Protein AF-D7KFX1-F1 (afdb_monomer_lite)

InterPro domains:
  IPR027417 P-loop containing nucleoside triphosphate hydrolase [G3DSA:3.40.50.300] (3-152)
  IPR027417 P-loop containing nucleoside triphosphate hydrolase [SSF52540] (5-149)

Organism: Arabidopsis lyrata subsp. lyrata (NCBI:txid81972)

Structure (mmCIF, N/CA/C/O backbone):
data_AF-D7KFX1-F1
#
_entry.id   AF-D7KFX1-F1
#
loop_
_atom_site.group_PDB
_atom_site.id
_atom_site.type_symbol
_atom_site.label_atom_id
_atom_site.label_alt_id
_atom_site.label_comp_id
_atom_site.label_asym_id
_atom_site.label_entity_id
_atom_site.label_seq_id
_atom_site.pdbx_PDB_ins_code
_atom_site.Cartn_x
_atom_site.Cartn_y
_atom_site.Cartn_z
_atom_site.occupancy
_atom_site.B_iso_or_equiv
_atom_site.auth_seq_id
_atom_site.auth_comp_id
_atom_site.auth_asym_id
_atom_site.auth_atom_id
_atom_site.pdbx_PDB_model_num
ATOM 1 N N . ASP A 1 1 ? -18.841 -10.017 2.044 1.00 85.69 1 ASP A N 1
ATOM 2 C CA . ASP A 1 1 ? -18.290 -11.366 1.801 1.00 85.69 1 ASP A CA 1
ATOM 3 C C . ASP A 1 1 ? -17.448 -11.853 2.960 1.00 85.69 1 ASP A C 1
ATOM 5 O O . ASP A 1 1 ? -16.877 -11.036 3.676 1.00 85.69 1 ASP A O 1
ATOM 9 N N . ALA A 1 2 ? -17.394 -13.169 3.167 1.00 90.88 2 ALA A N 1
ATOM 10 C CA . ALA A 1 2 ? -16.570 -13.781 4.207 1.00 90.88 2 ALA A CA 1
ATOM 11 C C . ALA A 1 2 ? -15.076 -13.722 3.839 1.00 90.88 2 ALA A C 1
ATOM 13 O O . ALA A 1 2 ? -14.708 -13.872 2.675 1.00 90.88 2 ALA A O 1
ATOM 14 N N . PHE A 1 3 ? -14.209 -13.522 4.831 1.00 93.56 3 PHE A N 1
ATOM 15 C CA . PHE A 1 3 ? -12.756 -13.564 4.647 1.00 93.56 3 PHE A CA 1
ATOM 16 C C . PHE A 1 3 ? -12.255 -15.015 4.590 1.00 93.56 3 PHE A C 1
ATOM 18 O O . PHE A 1 3 ? -12.267 -15.703 5.611 1.00 93.56 3 PHE A O 1
ATOM 25 N N . LYS A 1 4 ? -11.786 -15.463 3.415 1.00 94.62 4 LYS A N 1
ATOM 26 C CA . LYS A 1 4 ? -11.229 -16.814 3.172 1.00 94.62 4 LYS A CA 1
ATOM 27 C C . LYS A 1 4 ? -12.116 -17.938 3.756 1.00 94.62 4 LYS A C 1
ATOM 29 O O . LYS A 1 4 ? -11.661 -18.683 4.636 1.00 94.62 4 LYS A O 1
ATOM 34 N N . PRO A 1 5 ? -13.392 -18.038 3.328 1.00 94.81 5 PRO A N 1
ATOM 35 C CA . PRO A 1 5 ? -14.360 -18.985 3.890 1.00 94.81 5 PRO A CA 1
ATOM 36 C C . PRO A 1 5 ? -13.909 -20.446 3.770 1.00 94.81 5 PRO A C 1
ATOM 38 O O . PRO A 1 5 ? -14.208 -21.252 4.641 1.00 94.81 5 PRO A O 1
ATOM 41 N N . GLU A 1 6 ? -13.126 -20.790 2.749 1.00 96.00 6 GLU A N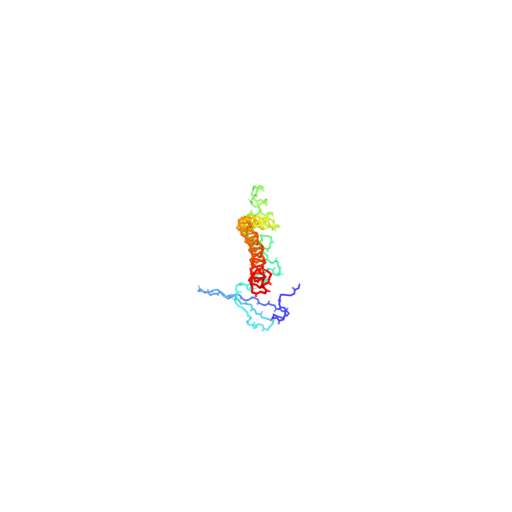 1
ATOM 42 C CA . GLU A 1 6 ? -12.537 -22.118 2.564 1.00 96.00 6 GLU A CA 1
ATOM 43 C C . GLU A 1 6 ? -11.510 -22.499 3.643 1.00 96.00 6 GLU A C 1
ATOM 45 O O . GLU A 1 6 ? -11.265 -23.683 3.870 1.00 96.00 6 GLU A O 1
ATOM 50 N N . ILE A 1 7 ? -10.917 -21.511 4.321 1.00 95.06 7 ILE A N 1
ATOM 51 C CA . ILE A 1 7 ? -9.917 -21.719 5.376 1.00 95.06 7 ILE A CA 1
ATOM 52 C C . ILE A 1 7 ? -10.556 -21.622 6.760 1.00 95.06 7 ILE A C 1
ATOM 54 O O . ILE A 1 7 ? -10.291 -22.451 7.630 1.00 95.06 7 ILE A O 1
ATOM 58 N N . TYR A 1 8 ? -11.365 -20.586 6.982 1.00 95.12 8 TYR A N 1
ATOM 59 C CA . TYR A 1 8 ? -11.898 -20.270 8.306 1.00 95.12 8 TYR A CA 1
ATOM 60 C C . TYR A 1 8 ? -13.301 -20.841 8.548 1.00 95.12 8 TYR A C 1
ATOM 62 O O . TYR A 1 8 ? -13.692 -21.010 9.703 1.00 95.12 8 TYR A O 1
ATOM 70 N N . GLY A 1 9 ? -14.031 -21.207 7.493 1.00 93.38 9 GLY A N 1
ATOM 71 C CA . GLY A 1 9 ? -15.423 -21.637 7.571 1.00 93.38 9 GLY A CA 1
ATOM 72 C C . GLY A 1 9 ? -16.362 -20.489 7.939 1.00 93.38 9 GLY A C 1
ATOM 73 O O . GLY A 1 9 ? -16.082 -19.319 7.675 1.00 93.38 9 GLY A O 1
ATOM 74 N N . ASP A 1 10 ? -17.467 -20.832 8.597 1.00 93.38 10 ASP A N 1
ATOM 75 C CA . ASP A 1 10 ? -18.539 -19.883 8.925 1.00 93.38 10 ASP A CA 1
ATOM 76 C C . ASP A 1 10 ? -18.195 -18.939 10.088 1.00 93.38 10 ASP A C 1
ATOM 78 O O . ASP A 1 10 ? -18.925 -17.991 10.374 1.00 93.38 10 ASP A O 1
ATOM 82 N N . THR A 1 11 ? -17.110 -19.195 10.821 1.00 93.50 11 THR A N 1
ATOM 83 C CA . THR A 1 11 ? -16.712 -18.391 11.982 1.00 93.50 11 THR A CA 1
ATOM 84 C C . THR A 1 11 ? -15.199 -18.302 12.076 1.00 93.50 11 THR A C 1
ATOM 86 O O . THR A 1 11 ? -14.510 -19.313 12.167 1.00 93.50 11 THR A O 1
ATOM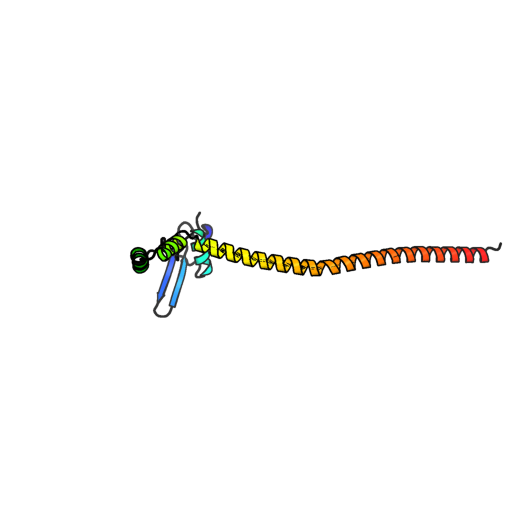 89 N N . LEU A 1 12 ? -14.681 -17.076 12.118 1.00 94.69 12 LEU A N 1
ATOM 90 C CA . LEU A 1 12 ? -13.269 -16.796 12.349 1.00 94.69 12 LEU A CA 1
ATOM 91 C C . LEU A 1 12 ? -13.072 -16.347 13.796 1.00 94.69 12 LEU A C 1
ATOM 93 O O . LEU A 1 12 ? -13.719 -15.407 14.256 1.00 94.69 12 LEU A O 1
ATOM 97 N N . ILE A 1 13 ? -12.149 -16.995 14.505 1.00 95.56 13 ILE A N 1
ATOM 98 C CA . ILE A 1 13 ? -11.867 -16.703 15.914 1.00 95.56 13 ILE A CA 1
ATOM 99 C C . ILE A 1 13 ? -10.492 -16.040 16.028 1.00 95.56 13 ILE A C 1
ATOM 101 O O . ILE A 1 13 ? -9.485 -16.591 15.583 1.00 95.56 13 ILE A O 1
ATOM 105 N N . ILE A 1 14 ? -10.435 -14.871 16.670 1.00 95.50 14 ILE A N 1
ATOM 106 C CA . ILE A 1 14 ? -9.186 -14.171 16.995 1.00 95.50 14 ILE A CA 1
ATOM 107 C C . ILE A 1 14 ? -8.921 -14.330 18.494 1.00 95.50 14 ILE A C 1
ATOM 109 O O . ILE A 1 14 ? -9.669 -13.815 19.320 1.00 95.50 14 ILE A O 1
ATOM 113 N N . GLU A 1 15 ? -7.843 -15.024 18.858 1.00 95.38 15 GLU A N 1
ATOM 114 C CA . GLU A 1 15 ? -7.394 -15.172 20.246 1.00 95.38 15 GLU A CA 1
ATOM 115 C C . GLU A 1 15 ? -6.131 -14.343 20.469 1.00 95.38 15 GLU A C 1
ATOM 117 O O . GLU A 1 15 ? -5.129 -14.529 19.776 1.00 95.38 15 GLU A O 1
ATOM 122 N N . ARG A 1 16 ? -6.145 -13.463 21.474 1.00 95.12 16 ARG A N 1
ATOM 123 C CA . ARG A 1 16 ? -4.939 -12.799 21.973 1.00 95.12 16 ARG A CA 1
ATOM 124 C C . ARG A 1 16 ? -4.627 -13.305 23.374 1.00 95.12 16 ARG A C 1
ATOM 126 O O . ARG A 1 16 ? -5.400 -13.082 24.299 1.00 95.12 16 ARG A O 1
ATOM 133 N N . ARG A 1 17 ? -3.480 -13.961 23.536 1.00 92.69 17 ARG A N 1
ATOM 134 C CA . ARG A 1 17 ? -2.966 -14.418 24.829 1.00 92.69 17 ARG A CA 1
ATOM 135 C C . ARG A 1 17 ? -1.893 -13.456 25.309 1.00 92.69 17 ARG A C 1
ATOM 137 O O . ARG A 1 17 ? -0.880 -13.284 24.635 1.00 92.69 17 ARG A O 1
ATOM 144 N N . ILE A 1 18 ? -2.127 -12.836 26.457 1.00 95.69 18 ILE A N 1
ATOM 145 C CA . ILE A 1 18 ? -1.199 -11.906 27.100 1.00 95.69 18 ILE A CA 1
ATOM 146 C C . ILE A 1 18 ? -0.655 -12.594 28.351 1.00 95.69 18 ILE A C 1
ATOM 148 O O . ILE A 1 18 ? -1.412 -13.177 29.122 1.00 95.69 18 ILE A O 1
ATOM 152 N N . SER A 1 19 ? 0.659 -12.561 28.508 1.00 94.06 19 SER A N 1
ATOM 153 C CA . SER A 1 19 ? 1.411 -13.053 29.662 1.00 94.06 19 SER A CA 1
ATOM 154 C C . SER A 1 19 ? 2.401 -11.979 30.102 1.00 94.06 19 SER A C 1
ATOM 156 O O . SER A 1 19 ? 2.634 -11.028 29.354 1.00 94.06 19 SER A O 1
ATOM 158 N N . ASP A 1 20 ? 3.024 -12.161 31.265 1.00 93.19 20 ASP A N 1
ATOM 159 C CA . ASP A 1 20 ? 3.940 -11.175 31.854 1.00 93.19 20 ASP A CA 1
ATOM 160 C C . ASP A 1 20 ? 5.096 -10.772 30.925 1.00 93.19 20 ASP A C 1
ATOM 162 O O . ASP A 1 20 ? 5.554 -9.634 30.965 1.00 93.19 20 ASP A O 1
ATOM 166 N N . SER A 1 21 ? 5.557 -11.682 30.060 1.00 93.31 21 SER A N 1
ATOM 167 C CA . SER A 1 21 ? 6.685 -11.443 29.149 1.00 93.31 21 SER A CA 1
ATOM 168 C C . SER A 1 21 ? 6.322 -11.452 27.664 1.00 93.31 21 SER A C 1
ATOM 170 O O . SER A 1 21 ? 7.123 -11.010 26.841 1.00 93.31 21 SER A O 1
ATOM 172 N N . THR A 1 22 ? 5.142 -11.957 27.279 1.00 92.50 22 THR A N 1
ATOM 173 C CA . THR A 1 22 ? 4.783 -12.129 25.861 1.00 92.50 22 THR A CA 1
ATOM 174 C C . THR A 1 22 ? 3.306 -11.876 25.569 1.00 92.50 22 THR A C 1
ATOM 176 O O . THR A 1 22 ? 2.429 -12.149 26.386 1.00 92.50 22 THR A O 1
ATOM 179 N N . SER A 1 23 ? 3.020 -11.402 24.354 1.00 92.44 23 SER A N 1
ATOM 180 C CA . SER A 1 23 ? 1.668 -11.276 23.802 1.00 92.44 23 SER A CA 1
ATOM 181 C C . SER A 1 23 ? 1.615 -11.995 22.455 1.00 92.44 23 SER A C 1
ATOM 183 O O . SER A 1 23 ? 2.343 -11.625 21.535 1.00 92.44 23 SER A O 1
ATOM 185 N N . LEU A 1 24 ? 0.729 -12.980 22.311 1.00 92.88 24 LEU A N 1
ATOM 186 C CA . LEU A 1 24 ? 0.548 -13.758 21.085 1.00 92.88 24 LEU A CA 1
ATOM 187 C C . LEU A 1 24 ? -0.870 -13.584 20.545 1.00 92.88 24 LEU A C 1
ATOM 189 O O . LEU A 1 24 ? -1.833 -13.785 21.279 1.00 92.88 24 LEU A O 1
ATOM 193 N N . THR A 1 25 ? -0.993 -13.284 19.253 1.00 95.88 25 THR A N 1
ATOM 194 C CA . THR A 1 25 ? -2.281 -13.261 18.547 1.00 95.88 25 THR A CA 1
ATOM 195 C C . THR A 1 25 ? -2.364 -14.437 17.578 1.00 95.88 25 THR A C 1
ATOM 197 O O . THR A 1 25 ? -1.435 -14.678 16.805 1.00 95.88 25 THR A O 1
ATOM 200 N N . VAL A 1 26 ? -3.470 -15.176 17.626 1.00 96.69 26 VAL A N 1
ATOM 201 C CA . VAL A 1 26 ? -3.723 -16.381 16.835 1.00 96.69 26 VAL A CA 1
ATOM 202 C C . VAL A 1 26 ? -5.087 -16.272 16.160 1.00 96.69 26 VAL A C 1
ATOM 204 O O . VAL A 1 26 ? -6.074 -15.949 16.813 1.00 96.69 26 VAL A O 1
ATOM 207 N N . LEU A 1 27 ? -5.135 -16.574 14.866 1.00 96.88 27 LEU A N 1
ATOM 208 C CA . LEU A 1 27 ? -6.360 -16.734 14.096 1.00 96.88 27 LEU A CA 1
ATOM 209 C C . LEU A 1 27 ? -6.694 -18.225 14.015 1.00 96.88 27 LEU A C 1
ATOM 211 O O . LEU A 1 27 ? -5.825 -19.051 13.704 1.00 96.88 27 LEU A O 1
ATOM 215 N N . LYS A 1 28 ? -7.945 -18.561 14.311 1.00 96.88 28 LYS A N 1
ATOM 216 C CA . LYS A 1 28 ? -8.472 -19.922 14.349 1.00 96.88 28 LYS A CA 1
ATOM 217 C C . LYS A 1 28 ? -9.702 -20.047 13.453 1.00 96.88 28 LYS A C 1
ATOM 219 O O . LYS A 1 28 ? -10.419 -19.067 13.250 1.00 96.88 28 LYS A O 1
ATOM 224 N N . ASP A 1 29 ? -9.919 -21.247 12.930 1.00 95.88 29 ASP A N 1
ATOM 225 C CA . ASP A 1 29 ? -11.115 -21.585 12.156 1.00 95.88 29 ASP A CA 1
ATOM 226 C C . ASP A 1 29 ? -12.347 -21.808 13.048 1.00 95.88 29 ASP A C 1
ATOM 228 O O . ASP A 1 29 ? -12.272 -21.735 14.280 1.00 95.88 29 ASP A O 1
ATOM 232 N N . HIS A 1 30 ? -13.472 -22.136 12.414 1.00 94.56 30 HIS A N 1
ATOM 233 C CA . HIS A 1 30 ? -14.745 -22.409 13.077 1.00 94.56 30 HIS A CA 1
ATOM 234 C C . HIS A 1 30 ? -14.701 -23.575 14.087 1.00 94.56 30 HIS A C 1
ATOM 236 O O . HIS A 1 30 ? -15.578 -23.677 14.941 1.00 94.56 30 HIS A O 1
ATOM 242 N N . GLN A 1 31 ? -13.685 -24.446 14.024 1.00 95.00 31 GLN A N 1
ATOM 243 C CA . GLN A 1 31 ? -13.471 -25.556 14.963 1.00 95.00 31 GLN A CA 1
ATOM 244 C C . GLN A 1 31 ? -12.473 -25.195 16.076 1.00 95.00 31 GLN A C 1
ATOM 246 O O . GLN A 1 31 ? -12.132 -26.035 16.908 1.00 95.00 31 GLN A O 1
ATOM 251 N N . GLY A 1 32 ? -11.965 -23.959 16.097 1.00 93.94 32 GLY A N 1
ATOM 252 C CA . GLY A 1 32 ? -10.951 -23.507 17.046 1.00 93.94 32 GLY A CA 1
ATOM 253 C C . GLY A 1 32 ? -9.529 -23.975 16.717 1.00 93.94 32 GLY A C 1
ATOM 254 O O . GLY A 1 32 ? -8.620 -23.777 17.534 1.00 93.94 32 GLY A O 1
ATOM 255 N N . ARG A 1 33 ? -9.294 -24.566 15.537 1.00 95.38 33 ARG A N 1
ATOM 256 C CA . ARG A 1 33 ? -7.959 -24.991 15.097 1.00 95.38 33 ARG A CA 1
ATOM 257 C C . ARG A 1 33 ? -7.156 -23.769 14.677 1.00 95.38 33 ARG A C 1
ATOM 259 O O . ARG A 1 33 ? -7.647 -22.900 13.965 1.00 95.38 33 ARG A O 1
ATOM 266 N N . LYS A 1 34 ? -5.899 -23.692 15.120 1.00 95.81 34 LYS A N 1
ATOM 267 C CA . LYS A 1 34 ? -4.990 -22.596 14.761 1.00 95.81 34 LYS A CA 1
ATOM 268 C C . LYS A 1 34 ? -4.675 -22.642 13.265 1.00 95.81 34 LYS A C 1
ATOM 270 O O . LYS A 1 34 ? -4.054 -23.593 12.806 1.00 95.81 34 LYS A O 1
ATOM 275 N N . ILE A 1 35 ? -5.013 -21.566 12.562 1.00 96.25 35 ILE A N 1
ATOM 276 C CA . ILE A 1 35 ? -4.688 -21.363 11.147 1.00 96.25 35 ILE A CA 1
ATOM 277 C C . ILE A 1 35 ? -3.435 -20.502 11.007 1.00 96.25 35 ILE A C 1
ATOM 279 O O . ILE A 1 35 ? -2.515 -20.839 10.266 1.00 96.25 35 ILE A O 1
ATOM 283 N N . SER A 1 36 ? -3.360 -19.397 11.754 1.00 95.25 36 SER A N 1
ATOM 284 C CA . SER A 1 36 ? -2.270 -18.434 11.607 1.00 95.25 36 SER A CA 1
ATOM 285 C C . SER A 1 36 ? -1.940 -17.726 12.911 1.00 95.25 36 SER A C 1
ATOM 287 O O . SER A 1 36 ? -2.757 -17.611 13.817 1.00 95.25 36 SER A O 1
ATOM 289 N N . SER A 1 37 ? -0.714 -17.231 13.013 1.00 94.88 37 SER A N 1
ATOM 290 C CA . SER A 1 37 ? -0.300 -16.257 14.032 1.00 94.88 37 SER A CA 1
ATOM 291 C C . SER A 1 37 ? 0.493 -15.108 13.410 1.00 94.88 37 SER A C 1
ATOM 293 O O . SER A 1 37 ? 1.281 -14.444 14.080 1.00 94.88 37 SER A O 1
ATOM 295 N N . ARG A 1 38 ? 0.341 -14.903 12.094 1.00 94.31 38 ARG A N 1
ATOM 296 C CA . ARG A 1 38 ? 1.050 -13.859 11.354 1.00 94.31 38 ARG A CA 1
ATOM 297 C C . ARG A 1 38 ? 0.287 -12.547 11.462 1.00 94.31 38 ARG A C 1
ATOM 299 O O . ARG A 1 38 ? -0.898 -12.481 11.152 1.00 94.31 38 ARG A O 1
ATOM 306 N N . ARG A 1 39 ? 1.003 -11.479 11.816 1.00 91.31 39 ARG A N 1
ATOM 307 C CA . ARG A 1 39 ? 0.439 -10.122 11.886 1.00 91.31 39 ARG A CA 1
ATOM 308 C C . ARG A 1 39 ? -0.090 -9.627 10.536 1.00 91.31 39 ARG A C 1
ATOM 310 O O . ARG A 1 39 ? -1.067 -8.893 10.504 1.00 91.31 39 ARG A O 1
ATOM 317 N N . GLU A 1 40 ? 0.529 -10.068 9.444 1.00 94.31 40 GLU A N 1
ATOM 318 C CA . GLU A 1 40 ? 0.097 -9.793 8.068 1.00 94.31 40 GLU A CA 1
ATOM 319 C C . GLU A 1 40 ? -1.335 -10.267 7.797 1.00 94.31 40 GLU A C 1
ATOM 321 O O . GLU A 1 40 ? -2.142 -9.546 7.226 1.00 94.31 40 GLU A O 1
ATOM 326 N N . GLU A 1 41 ? -1.668 -11.468 8.264 1.00 93.94 41 GLU A N 1
ATOM 327 C CA . GLU A 1 41 ? -2.964 -12.089 8.004 1.00 93.94 41 GLU A CA 1
ATOM 328 C C . GLU A 1 41 ? -4.082 -11.424 8.806 1.00 93.94 41 GLU A C 1
ATOM 330 O O . GLU A 1 41 ? -5.172 -11.210 8.284 1.00 93.94 41 GLU A O 1
ATOM 335 N N . LEU A 1 42 ? -3.774 -10.999 10.036 1.00 93.38 42 LEU A N 1
ATOM 336 C CA . LEU A 1 42 ? -4.656 -10.132 10.814 1.00 93.38 42 LEU A CA 1
ATOM 337 C C . LEU A 1 42 ? -4.890 -8.789 10.110 1.00 93.38 42 LEU A C 1
ATOM 339 O O . LEU A 1 42 ? -6.005 -8.284 10.135 1.00 93.38 42 LEU A O 1
ATOM 343 N N . ARG A 1 43 ? -3.866 -8.209 9.471 1.00 91.62 43 ARG A N 1
ATOM 344 C CA . ARG A 1 43 ? -4.026 -6.941 8.747 1.00 91.62 43 ARG A CA 1
ATOM 345 C C . ARG A 1 43 ? -4.940 -7.096 7.531 1.00 91.62 43 ARG A C 1
ATOM 347 O O . ARG A 1 43 ? -5.846 -6.293 7.376 1.00 91.62 43 ARG A O 1
ATOM 354 N N . GLN A 1 44 ? -4.748 -8.151 6.737 1.00 93.50 44 GLN A N 1
ATOM 355 C CA . GLN A 1 44 ? -5.621 -8.466 5.597 1.00 93.50 44 GLN A CA 1
ATOM 356 C C . GLN A 1 44 ? -7.078 -8.666 6.031 1.00 93.50 44 GLN A C 1
ATOM 358 O O . GLN A 1 44 ? -7.991 -8.214 5.352 1.00 93.50 44 GLN A O 1
ATOM 363 N N . LEU A 1 45 ? -7.296 -9.324 7.173 1.00 93.62 45 LEU A N 1
ATOM 364 C CA . LEU A 1 45 ? -8.625 -9.511 7.753 1.00 93.62 45 LEU A CA 1
ATOM 365 C C . LEU A 1 45 ? -9.286 -8.173 8.120 1.00 93.62 45 LEU A C 1
ATOM 367 O O . LEU A 1 45 ? -10.448 -7.944 7.799 1.00 93.62 45 LEU A O 1
ATOM 371 N N . VAL A 1 46 ? -8.547 -7.307 8.813 1.00 91.25 46 VAL A N 1
ATOM 372 C CA . VAL A 1 46 ? -9.006 -5.976 9.237 1.00 91.25 46 VAL A CA 1
ATOM 373 C C . VAL A 1 46 ? -9.341 -5.104 8.022 1.00 91.25 46 VAL A C 1
ATOM 375 O O . VAL A 1 46 ? -10.382 -4.450 8.011 1.00 91.25 46 VAL A O 1
ATOM 378 N N . GLU A 1 47 ? -8.504 -5.154 6.985 1.00 89.56 47 GLU A N 1
ATOM 379 C CA . GLU A 1 47 ? -8.711 -4.454 5.714 1.00 89.56 47 GLU A CA 1
ATOM 380 C C . GLU A 1 47 ? -9.946 -4.972 4.964 1.00 89.56 47 GLU A C 1
ATOM 382 O O . GLU A 1 47 ? -10.771 -4.172 4.532 1.00 89.56 47 GLU A O 1
ATOM 387 N N . HIS A 1 48 ? -10.133 -6.296 4.893 1.00 92.56 48 HIS A N 1
ATOM 388 C CA . HIS A 1 48 ? -11.290 -6.932 4.245 1.00 92.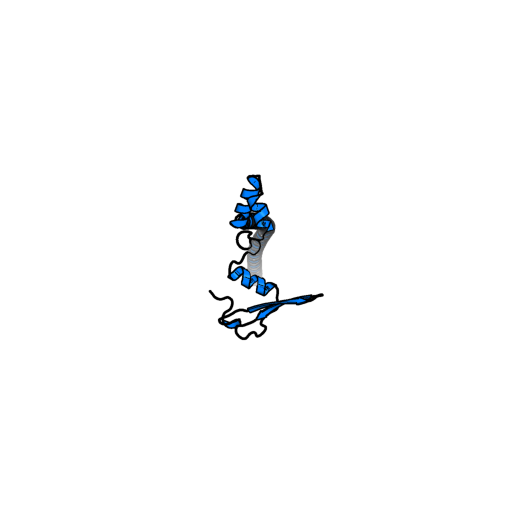56 48 HIS A CA 1
ATOM 389 C C . HIS A 1 48 ? -12.633 -6.503 4.846 1.00 92.56 48 HIS A C 1
ATOM 391 O O . HIS A 1 48 ? -13.621 -6.384 4.128 1.00 92.56 48 HIS A O 1
ATOM 397 N N . TYR A 1 49 ? -12.680 -6.277 6.161 1.00 90.12 49 TYR A N 1
ATOM 398 C CA . TYR A 1 49 ? -13.886 -5.819 6.857 1.00 90.12 49 TYR A CA 1
ATOM 399 C C . TYR A 1 49 ? -13.939 -4.301 7.068 1.00 90.12 49 TYR A C 1
ATOM 401 O O . TYR A 1 49 ? -14.831 -3.827 7.771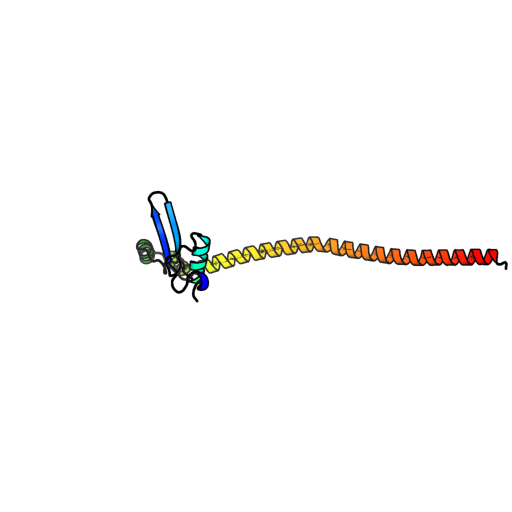 1.00 90.12 49 TYR A O 1
ATOM 409 N N . ASN A 1 50 ? -13.005 -3.540 6.487 1.00 85.38 50 ASN A N 1
ATOM 410 C CA . ASN A 1 50 ? -12.917 -2.085 6.637 1.00 85.38 50 ASN A CA 1
ATOM 411 C C . ASN A 1 50 ? -12.920 -1.626 8.109 1.00 85.38 50 ASN A C 1
ATOM 413 O O . ASN A 1 50 ? -13.510 -0.601 8.456 1.00 85.38 50 ASN A O 1
ATOM 417 N N . ILE A 1 51 ? -12.268 -2.387 8.992 1.00 86.69 51 ILE A N 1
ATOM 418 C CA . ILE A 1 51 ? -12.170 -2.037 10.409 1.00 86.69 51 ILE A CA 1
ATOM 419 C C . ILE A 1 51 ? -10.998 -1.073 10.583 1.00 86.69 51 ILE A C 1
ATOM 421 O O . ILE A 1 51 ? -9.840 -1.467 10.503 1.00 86.69 51 ILE A O 1
ATOM 425 N N . ASP A 1 52 ? -11.287 0.190 10.876 1.00 80.88 52 ASP A N 1
ATOM 426 C CA . ASP A 1 52 ? -10.257 1.162 11.233 1.00 80.88 52 ASP A CA 1
ATOM 427 C C . ASP A 1 52 ? -10.253 1.412 12.744 1.00 80.88 52 ASP A C 1
ATOM 429 O O . ASP A 1 52 ? -11.109 2.111 13.284 1.00 80.88 52 ASP A O 1
ATOM 433 N N . VAL A 1 53 ? -9.270 0.834 13.435 1.00 77.75 53 VAL A N 1
ATOM 434 C CA . VAL A 1 53 ? -9.097 0.994 14.888 1.00 77.75 53 VAL A CA 1
ATOM 435 C C . VAL A 1 53 ? -8.576 2.378 15.285 1.00 77.75 53 VAL A C 1
ATOM 437 O O . VAL A 1 53 ? -8.731 2.781 16.440 1.00 77.75 53 VAL A O 1
ATOM 440 N N . GLU A 1 54 ? -7.976 3.118 14.349 1.00 75.94 54 GLU A N 1
ATOM 441 C CA . GLU A 1 54 ? -7.475 4.472 14.588 1.00 75.94 54 GLU A CA 1
ATOM 442 C C . GLU A 1 54 ? -8.597 5.510 14.491 1.00 75.94 54 GLU A C 1
ATOM 444 O O . GLU A 1 54 ? -8.522 6.569 15.133 1.00 75.94 54 GLU A O 1
ATOM 449 N N . ASN A 1 55 ? -9.675 5.190 13.765 1.00 80.75 55 ASN A N 1
ATOM 450 C CA . ASN A 1 55 ? -10.842 6.048 13.644 1.00 80.75 55 ASN A CA 1
ATOM 451 C C . ASN A 1 55 ? -11.501 6.261 15.026 1.00 80.75 55 ASN A C 1
ATOM 453 O O . ASN A 1 55 ? -12.036 5.322 15.626 1.00 80.75 55 ASN A O 1
ATOM 457 N N . PRO A 1 56 ? -11.506 7.501 15.554 1.00 73.75 56 PRO A N 1
ATOM 458 C CA . PRO A 1 56 ? -12.048 7.789 16.878 1.00 73.75 56 PRO A CA 1
ATOM 459 C C . PRO A 1 56 ? -13.571 7.597 16.976 1.00 73.75 56 PRO A C 1
ATOM 461 O O . PRO A 1 56 ? -14.086 7.493 18.086 1.00 73.75 56 PRO A O 1
ATOM 464 N N . CYS A 1 57 ? -14.286 7.523 15.848 1.00 75.94 57 CYS A N 1
ATOM 465 C CA . CYS A 1 57 ? -15.705 7.167 15.812 1.00 75.94 57 CYS A CA 1
ATOM 466 C C . CYS A 1 57 ? -15.949 5.652 15.844 1.00 75.94 57 CYS A C 1
ATOM 468 O O . CYS A 1 57 ? -17.033 5.235 16.240 1.00 75.94 57 CYS A O 1
ATOM 470 N N . VAL A 1 58 ? -14.962 4.834 15.461 1.00 79.44 58 VAL A N 1
ATOM 471 C CA . VAL A 1 58 ? -15.029 3.366 15.576 1.00 79.44 58 VAL A CA 1
ATOM 472 C C . VAL A 1 58 ? -14.639 2.936 16.990 1.00 79.44 58 VAL A C 1
ATOM 474 O O . VAL A 1 58 ? -15.335 2.130 17.603 1.00 79.44 58 VAL A O 1
ATOM 477 N N . ILE A 1 59 ? -13.563 3.513 17.540 1.00 80.25 59 ILE A N 1
ATOM 478 C CA . ILE A 1 59 ? -13.114 3.277 18.918 1.00 80.25 59 ILE A CA 1
ATOM 479 C C . ILE A 1 59 ? -13.131 4.592 19.705 1.00 80.25 59 ILE A C 1
ATOM 481 O O . ILE A 1 59 ? -12.198 5.400 19.636 1.00 80.25 59 ILE A O 1
ATOM 485 N N . MET A 1 60 ? -14.185 4.768 20.504 1.00 81.12 60 MET A N 1
ATOM 486 C CA . MET A 1 60 ? -14.393 5.941 21.351 1.00 81.12 60 MET A CA 1
ATOM 487 C C . MET A 1 60 ? -13.986 5.640 22.803 1.00 81.12 60 MET A C 1
ATOM 489 O O . MET A 1 60 ? -14.765 5.101 23.589 1.00 81.12 60 MET A O 1
ATOM 493 N N . SER A 1 61 ? -12.740 5.966 23.157 1.00 83.62 61 SER A N 1
ATOM 494 C CA . SER A 1 61 ? -12.255 5.872 24.541 1.00 83.62 61 SER A CA 1
ATOM 495 C C . SER A 1 61 ? -12.741 7.052 25.385 1.00 83.62 61 SER A C 1
ATOM 497 O O . SER A 1 61 ? -13.061 8.113 24.854 1.00 83.62 61 SER A O 1
ATOM 499 N N . GLN A 1 62 ? -12.740 6.898 26.714 1.00 83.56 62 GLN A N 1
ATOM 500 C CA . GLN A 1 62 ? -13.113 7.975 27.638 1.00 83.56 62 GLN A CA 1
ATOM 501 C C . GLN A 1 62 ? -12.300 9.258 27.396 1.00 83.56 62 GLN A C 1
ATOM 503 O O . GLN A 1 62 ? -12.868 10.350 27.382 1.00 83.56 62 GLN A O 1
ATOM 508 N N . ASP A 1 63 ? -10.992 9.123 27.165 1.00 82.81 63 ASP A N 1
ATOM 509 C CA . ASP A 1 63 ? -10.109 10.258 26.893 1.00 82.81 63 ASP A CA 1
ATOM 510 C C . ASP A 1 63 ? -10.408 10.907 25.540 1.00 82.81 63 ASP A C 1
ATOM 512 O O . ASP A 1 63 ? -10.505 12.129 25.483 1.00 82.81 63 ASP A O 1
ATOM 516 N N . LYS A 1 64 ? -10.651 10.120 24.478 1.00 79.12 64 LYS A N 1
ATOM 517 C CA . LYS A 1 64 ? -11.048 10.652 23.161 1.00 79.12 64 LYS A CA 1
ATOM 518 C C . LYS A 1 64 ? -12.389 11.389 23.233 1.00 79.12 64 LYS A C 1
ATOM 520 O O . LYS A 1 64 ? -12.532 12.449 22.632 1.00 79.12 64 LYS A O 1
ATOM 525 N N . SER A 1 65 ? -13.355 10.874 23.998 1.00 80.62 65 SER A N 1
ATOM 526 C CA . SER A 1 65 ? -14.636 11.554 24.237 1.00 80.62 65 SER A CA 1
ATOM 527 C C . SER A 1 65 ? -14.451 12.864 24.996 1.00 80.62 65 SER A C 1
ATOM 529 O O . SER A 1 65 ? -15.074 13.867 24.657 1.00 80.62 65 SER A O 1
ATOM 531 N N . ARG A 1 66 ? -13.586 12.872 26.019 1.00 83.25 66 ARG A N 1
ATOM 532 C CA . ARG A 1 66 ? -13.256 14.080 26.783 1.00 83.25 66 ARG A CA 1
ATOM 533 C C . ARG A 1 66 ? -12.554 15.105 25.892 1.00 83.25 66 ARG A C 1
ATOM 535 O O . ARG A 1 66 ? -12.940 16.266 25.904 1.00 83.25 66 ARG A O 1
ATOM 542 N N . GLU A 1 67 ? -11.573 14.681 25.104 1.00 79.81 67 GLU A N 1
ATOM 543 C CA . GLU A 1 67 ? -10.870 15.526 24.139 1.00 79.81 67 GLU A CA 1
ATOM 544 C C . GLU A 1 67 ? -11.847 16.118 23.118 1.00 79.81 67 GLU A C 1
ATOM 546 O O . GLU A 1 67 ? -11.820 17.319 22.903 1.00 79.81 67 GLU A O 1
ATOM 551 N N . PHE A 1 68 ? -12.780 15.330 22.574 1.00 75.00 68 PHE A N 1
ATOM 552 C CA . PHE A 1 68 ? -13.795 15.824 21.639 1.00 75.00 68 PHE A CA 1
ATOM 553 C C . PHE A 1 68 ? -14.753 16.852 22.267 1.00 75.00 68 PHE A C 1
ATOM 555 O O . PHE A 1 68 ? -15.031 17.893 21.674 1.00 75.00 68 PHE A O 1
ATOM 562 N N . LEU A 1 69 ? -15.259 16.582 23.475 1.00 79.44 69 LEU A N 1
ATOM 563 C CA . LEU A 1 69 ? -16.207 17.470 24.160 1.00 79.44 69 LEU A CA 1
ATOM 564 C C . LEU A 1 69 ? -15.544 18.744 24.701 1.00 79.44 69 LEU A C 1
ATOM 566 O O . LEU A 1 69 ? -16.200 19.781 24.798 1.00 79.44 69 LEU A O 1
ATOM 570 N N . HIS A 1 70 ? -14.259 18.672 25.053 1.00 77.94 70 HIS A N 1
ATOM 571 C CA . HIS A 1 70 ? -13.508 19.777 25.649 1.00 77.94 70 HIS A CA 1
ATOM 572 C C . HIS A 1 70 ? -12.462 20.401 24.716 1.00 77.94 70 HIS A C 1
ATOM 574 O O . HIS A 1 70 ? -11.777 21.334 25.142 1.00 77.94 70 HIS A O 1
ATOM 580 N N . SER A 1 71 ? -12.345 19.968 23.453 1.00 64.81 71 SER A N 1
ATOM 581 C CA . SER A 1 71 ? -11.554 20.671 22.439 1.00 64.81 71 SER A CA 1
ATOM 582 C C . SER A 1 71 ? -12.242 22.004 22.144 1.00 64.81 71 SER A C 1
ATOM 584 O O . SER A 1 71 ? -13.142 22.109 21.308 1.00 64.81 71 SER A O 1
ATOM 586 N N . GLY A 1 72 ? -11.879 23.025 22.916 1.00 67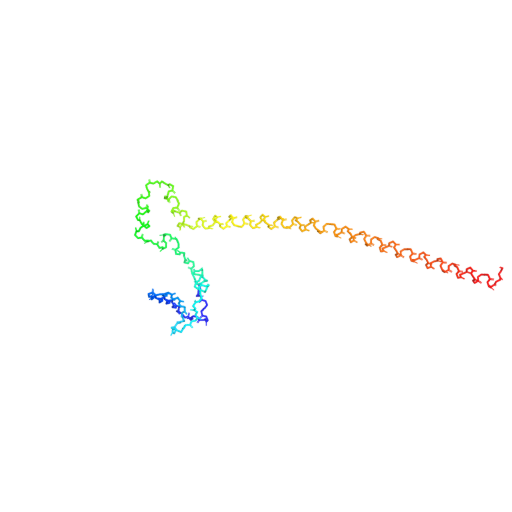.94 72 GLY A N 1
ATOM 587 C CA . GLY A 1 72 ? -12.529 24.331 22.896 1.00 67.94 72 GLY A CA 1
ATOM 588 C C . GLY A 1 72 ? -12.279 25.140 21.622 1.00 67.94 72 GLY A C 1
ATOM 589 O O . GLY A 1 72 ? -12.959 26.140 21.426 1.00 67.94 72 GLY A O 1
ATOM 590 N N . ASN A 1 73 ? -11.344 24.730 20.752 1.00 81.00 73 ASN A N 1
ATOM 591 C CA . ASN A 1 73 ? -11.064 25.425 19.494 1.00 81.00 73 ASN A CA 1
ATOM 592 C C . ASN A 1 73 ? -11.638 24.669 18.278 1.00 81.00 73 ASN A C 1
ATOM 594 O O . ASN A 1 73 ? -11.677 23.438 18.237 1.00 81.00 73 ASN A O 1
ATOM 598 N N . ASP A 1 74 ? -12.054 25.420 17.258 1.00 87.94 74 ASP A N 1
ATOM 599 C CA . ASP A 1 74 ? -12.704 24.867 16.064 1.00 87.94 74 ASP A CA 1
ATOM 600 C C . ASP A 1 74 ? -11.757 24.070 15.150 1.00 87.94 74 ASP A C 1
ATOM 602 O O . ASP A 1 74 ? -12.196 23.179 14.420 1.00 87.94 74 ASP A O 1
ATOM 606 N N . LYS A 1 75 ? -10.446 24.328 15.219 1.00 87.38 75 LYS A N 1
ATOM 607 C CA . LYS A 1 75 ? -9.419 23.603 14.457 1.00 87.38 75 LYS A CA 1
ATOM 608 C C . LYS A 1 75 ? -9.298 22.148 14.913 1.00 87.38 75 LYS A C 1
ATOM 610 O O . LYS A 1 75 ? -9.148 21.261 14.075 1.00 87.38 75 LYS A O 1
ATOM 615 N N . ASP A 1 76 ? -9.395 21.889 16.212 1.00 83.44 76 ASP A N 1
ATOM 616 C CA . ASP A 1 76 ? -9.314 20.536 16.767 1.00 83.44 76 ASP A CA 1
ATOM 617 C C . ASP A 1 76 ? -10.586 19.735 16.473 1.00 83.44 76 ASP A C 1
ATOM 619 O O . ASP A 1 76 ? -10.496 18.570 16.082 1.00 83.44 76 ASP A O 1
ATOM 623 N N . LYS A 1 77 ? -11.761 20.380 16.518 1.00 84.69 77 LYS A N 1
ATOM 624 C CA . LYS A 1 77 ? -13.022 19.778 16.050 1.00 84.69 77 LYS A CA 1
ATOM 625 C C . LYS A 1 77 ? -12.949 19.402 14.572 1.00 84.69 77 LYS A C 1
ATOM 627 O O . LYS A 1 77 ? -13.333 18.293 14.201 1.00 84.69 77 LYS A O 1
ATOM 632 N N . PHE A 1 78 ? -12.413 20.291 13.732 1.00 88.06 78 PHE A N 1
ATOM 633 C CA . PHE A 1 78 ? -12.191 19.993 12.319 1.00 88.06 78 PHE A CA 1
ATOM 634 C C . PHE A 1 78 ? -11.218 18.825 12.140 1.00 88.06 78 PHE A C 1
ATOM 636 O O . PHE A 1 78 ? -11.508 17.903 11.387 1.00 88.06 78 PHE A O 1
ATOM 643 N N . LYS A 1 79 ? -10.093 18.812 12.863 1.00 86.06 79 LYS A N 1
ATOM 644 C CA . LYS A 1 79 ? -9.116 17.715 12.809 1.00 86.06 79 LYS A CA 1
ATOM 645 C C . LYS A 1 79 ? -9.735 16.379 13.224 1.00 86.06 79 LYS A C 1
ATOM 647 O O . LYS A 1 79 ? -9.446 15.359 12.601 1.00 86.06 79 LYS A O 1
ATOM 652 N N . PHE A 1 80 ? -10.589 16.379 14.246 1.00 82.69 80 PHE A N 1
ATOM 653 C CA . PHE A 1 80 ? -11.335 15.196 14.659 1.00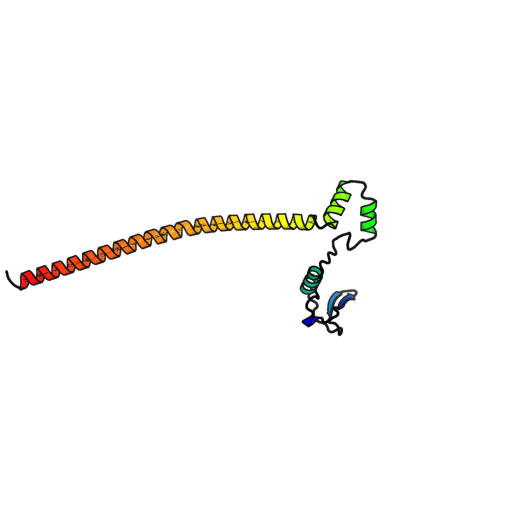 82.69 80 PHE A CA 1
ATOM 654 C C . PHE A 1 80 ? -12.266 14.717 13.546 1.00 82.69 80 PHE A C 1
ATOM 656 O O . PHE A 1 80 ? -12.185 13.559 13.150 1.00 82.69 80 PHE A O 1
ATOM 663 N N . PHE A 1 81 ? -13.094 15.609 12.994 1.00 85.19 81 PHE A N 1
ATOM 664 C CA . PHE A 1 81 ? -13.983 15.297 11.874 1.00 85.19 81 PHE A CA 1
ATOM 665 C C . PHE A 1 81 ? -13.210 14.749 10.668 1.00 85.19 81 PHE A C 1
ATOM 667 O O . PHE A 1 81 ? -13.578 13.722 10.103 1.00 85.19 81 PHE A O 1
ATOM 674 N N . TYR A 1 82 ? -12.103 15.393 10.310 1.00 88.25 82 TYR A N 1
ATOM 675 C CA . TYR A 1 82 ? -11.244 15.031 9.187 1.00 88.25 82 TYR A CA 1
ATOM 676 C C . TYR A 1 82 ? -10.625 13.632 9.340 1.00 88.25 82 TYR A C 1
ATOM 678 O O . TYR A 1 82 ? -10.530 12.878 8.372 1.00 88.25 82 TYR A O 1
ATOM 686 N N . LYS A 1 83 ? -10.266 13.243 10.570 1.00 84.50 83 LYS A N 1
ATOM 687 C CA . LYS A 1 83 ? -9.832 11.876 10.894 1.00 84.50 83 LYS A CA 1
ATOM 688 C C . LYS A 1 83 ? -10.989 10.880 10.907 1.00 84.50 83 LYS A C 1
ATOM 690 O O . LYS A 1 83 ? -10.877 9.809 10.324 1.00 84.50 83 LYS A O 1
ATOM 695 N N . ALA A 1 84 ? -12.093 11.234 11.559 1.00 83.38 84 ALA A N 1
ATOM 696 C CA . ALA A 1 84 ? -13.268 10.381 11.720 1.00 83.38 84 ALA A CA 1
ATOM 697 C C . ALA A 1 84 ? -13.929 10.006 10.387 1.00 83.38 84 ALA A C 1
ATOM 699 O O . ALA A 1 84 ? -14.447 8.904 10.227 1.00 83.38 84 ALA A O 1
ATOM 700 N N . THR A 1 85 ? -13.890 10.920 9.420 1.00 86.75 85 THR A N 1
ATOM 701 C CA . THR A 1 85 ? -14.419 10.724 8.063 1.00 86.75 85 THR A CA 1
ATOM 702 C C . THR A 1 85 ? -13.405 10.110 7.100 1.00 86.75 85 THR A C 1
ATOM 704 O O . THR A 1 85 ? -13.677 10.033 5.906 1.00 86.75 85 THR A O 1
ATOM 707 N N . LEU A 1 86 ? -12.240 9.674 7.598 1.00 85.00 86 LEU A N 1
ATOM 708 C CA . LEU A 1 86 ? -11.147 9.081 6.817 1.00 85.00 86 LEU A CA 1
ATOM 709 C C . LEU A 1 86 ? -10.544 10.012 5.747 1.00 85.00 86 LEU A C 1
ATOM 711 O O . LEU A 1 86 ? -9.691 9.589 4.969 1.00 85.00 86 LEU A O 1
ATOM 715 N N . LEU A 1 87 ? -10.914 11.296 5.729 1.00 89.81 87 LEU A N 1
ATOM 716 C CA . LEU A 1 87 ? -10.411 12.271 4.759 1.00 89.81 87 LEU A CA 1
ATOM 717 C C . LEU A 1 87 ? -8.901 12.487 4.886 1.00 89.81 87 LEU A C 1
ATOM 719 O O . LEU A 1 87 ? -8.232 12.674 3.873 1.00 89.81 87 LEU A O 1
ATOM 723 N N . GLN A 1 88 ? -8.355 12.397 6.103 1.00 89.44 88 GLN A N 1
ATOM 724 C CA . GLN A 1 88 ? -6.906 12.444 6.302 1.00 89.44 88 GLN A CA 1
ATOM 725 C C . GLN A 1 88 ? -6.184 11.312 5.559 1.00 89.44 88 GLN A C 1
ATOM 727 O O . GLN A 1 88 ? -5.174 11.555 4.911 1.00 89.44 88 GLN A O 1
ATOM 732 N N . GLN A 1 89 ? -6.714 10.088 5.613 1.00 86.44 89 GLN A N 1
ATOM 733 C CA . GLN A 1 89 ? -6.087 8.940 4.950 1.00 86.44 89 GLN A CA 1
ATOM 734 C C . GLN A 1 89 ? -6.124 9.087 3.429 1.00 86.44 89 GLN A C 1
ATOM 736 O O . GLN A 1 89 ? -5.165 8.729 2.749 1.00 86.44 89 GLN A O 1
ATOM 741 N N . VAL A 1 90 ? -7.217 9.640 2.897 1.00 90.88 90 VAL A N 1
ATOM 742 C CA . VAL A 1 90 ? -7.338 9.944 1.467 1.00 90.88 90 VAL A CA 1
ATOM 743 C C . VAL A 1 90 ? -6.314 10.996 1.047 1.00 90.88 90 VAL A C 1
ATOM 745 O O . VAL A 1 90 ? -5.657 10.817 0.025 1.00 90.88 90 VAL A O 1
ATOM 748 N N . ASP A 1 91 ? -6.140 12.064 1.826 1.00 94.62 91 ASP A N 1
ATOM 749 C CA . ASP A 1 91 ? -5.148 13.101 1.526 1.00 94.62 91 ASP A CA 1
ATOM 750 C C . ASP A 1 91 ? -3.715 12.559 1.575 1.00 94.62 91 ASP A C 1
ATOM 752 O O . ASP A 1 91 ? -2.964 12.724 0.613 1.00 94.62 91 ASP A O 1
ATOM 756 N N . ASP A 1 92 ? -3.365 11.811 2.625 1.00 93.00 92 ASP A N 1
ATOM 757 C CA . ASP A 1 92 ? -2.057 11.160 2.755 1.00 93.00 92 ASP A CA 1
ATOM 758 C C . ASP A 1 92 ? -1.787 10.208 1.566 1.00 93.00 92 ASP A C 1
ATOM 760 O O . ASP A 1 92 ? -0.683 10.170 1.006 1.00 93.00 92 ASP A O 1
ATOM 764 N N . LEU A 1 93 ? -2.812 9.467 1.119 1.00 92.88 93 LEU A N 1
ATOM 765 C CA . LEU A 1 93 ? -2.729 8.591 -0.050 1.00 92.88 93 LEU A CA 1
ATOM 766 C C . LEU A 1 93 ? -2.519 9.384 -1.347 1.00 92.88 93 LEU A C 1
ATOM 768 O O . LEU A 1 93 ? -1.652 9.022 -2.146 1.00 92.88 93 LEU A O 1
ATOM 772 N N . LEU A 1 94 ? -3.271 10.466 -1.559 1.00 96.75 94 LEU A N 1
ATOM 773 C CA . LEU A 1 94 ? -3.129 11.331 -2.733 1.00 96.75 94 LEU A CA 1
ATOM 774 C C . LEU A 1 94 ? -1.738 11.967 -2.794 1.00 96.75 94 LEU A C 1
ATOM 776 O O . LEU A 1 94 ? -1.113 11.969 -3.857 1.00 96.75 94 LEU A O 1
ATOM 780 N N . GLN A 1 95 ? -1.211 12.438 -1.661 1.00 97.12 95 GLN A N 1
ATOM 781 C CA . GLN A 1 95 ? 0.153 12.957 -1.574 1.00 97.12 95 GLN A CA 1
ATOM 782 C C . GLN A 1 95 ? 1.185 11.879 -1.935 1.00 97.12 95 GLN A C 1
ATOM 784 O O . GLN A 1 95 ? 2.082 12.125 -2.746 1.00 97.12 95 GLN A O 1
ATOM 789 N N . SER A 1 96 ? 1.032 10.662 -1.399 1.00 96.69 96 SER A N 1
ATOM 790 C CA . SER A 1 96 ? 1.907 9.527 -1.717 1.00 96.69 96 SER A CA 1
ATOM 791 C C . SER A 1 96 ? 1.884 9.175 -3.208 1.00 96.69 96 SER A C 1
ATOM 793 O O . SER A 1 96 ? 2.937 8.989 -3.822 1.00 96.69 96 SER A O 1
ATOM 795 N N . ILE A 1 97 ? 0.695 9.123 -3.815 1.00 96.75 97 ILE A N 1
ATOM 796 C CA . ILE A 1 97 ? 0.526 8.875 -5.253 1.00 96.75 97 ILE A CA 1
ATOM 797 C C . ILE A 1 97 ? 1.187 9.990 -6.067 1.00 96.75 97 ILE A C 1
ATOM 799 O O . ILE A 1 97 ? 1.908 9.702 -7.021 1.00 96.75 97 ILE A O 1
ATOM 803 N N . GLY A 1 98 ? 1.007 11.250 -5.668 1.00 97.88 98 GLY A N 1
ATOM 804 C CA . GLY A 1 98 ? 1.641 12.392 -6.320 1.00 97.88 98 GLY A CA 1
ATOM 805 C C . GLY A 1 98 ? 3.170 12.305 -6.315 1.00 97.88 98 GLY A C 1
ATOM 806 O O . GLY A 1 98 ? 3.805 12.577 -7.334 1.00 97.88 98 GLY A O 1
ATOM 807 N N . ILE A 1 99 ? 3.772 11.876 -5.202 1.00 97.38 99 ILE A N 1
ATOM 808 C CA . ILE A 1 99 ? 5.223 11.643 -5.112 1.00 97.38 99 ILE A CA 1
ATOM 809 C C . ILE A 1 99 ? 5.643 10.507 -6.052 1.00 97.38 99 ILE A C 1
ATOM 811 O O . ILE A 1 99 ? 6.573 10.683 -6.837 1.00 97.38 99 ILE A O 1
ATOM 815 N N . LYS A 1 100 ? 4.931 9.373 -6.030 1.00 96.88 100 LYS A N 1
ATOM 816 C CA . LYS A 1 100 ? 5.225 8.222 -6.902 1.00 96.88 100 LYS A CA 1
ATOM 817 C C . LYS A 1 100 ? 5.145 8.584 -8.385 1.00 96.88 100 LYS A C 1
ATOM 819 O O . LYS A 1 100 ? 6.030 8.197 -9.142 1.00 96.88 100 LYS A O 1
ATOM 824 N N . LEU A 1 101 ? 4.136 9.355 -8.793 1.00 97.81 101 LEU A N 1
ATOM 825 C CA . LEU A 1 101 ? 3.991 9.837 -10.170 1.00 97.81 101 LEU A CA 1
ATOM 826 C C . LEU A 1 101 ? 5.153 10.738 -10.586 1.00 97.81 101 LEU A C 1
ATOM 828 O O . LEU A 1 101 ? 5.703 10.563 -11.670 1.00 97.81 101 LEU A O 1
ATOM 832 N N . LYS A 1 102 ? 5.568 11.670 -9.720 1.00 97.56 102 LYS A N 1
ATOM 833 C CA . LYS A 1 102 ? 6.733 12.525 -9.991 1.00 97.56 102 LYS A CA 1
ATOM 834 C C . LYS A 1 102 ? 8.003 11.698 -10.188 1.00 97.56 102 LYS A C 1
ATOM 836 O O . LYS A 1 102 ? 8.738 11.944 -11.138 1.00 97.56 102 LYS A O 1
ATOM 841 N N . SER A 1 103 ? 8.241 10.709 -9.327 1.00 97.25 103 SER A N 1
ATOM 842 C CA . SER A 1 103 ? 9.391 9.809 -9.454 1.00 97.25 103 SER A CA 1
ATOM 843 C C . SER A 1 103 ? 9.336 8.961 -10.726 1.00 97.25 103 SER A C 1
ATOM 845 O O . SER A 1 103 ? 10.353 8.816 -11.396 1.00 97.25 103 SER A O 1
ATOM 847 N N . ALA A 1 104 ? 8.162 8.435 -11.085 1.00 96.94 104 ALA A N 1
ATOM 848 C CA . ALA A 1 104 ? 7.983 7.645 -12.301 1.00 96.94 104 ALA A CA 1
ATOM 849 C C . ALA A 1 104 ? 8.232 8.475 -13.570 1.00 96.94 104 ALA A C 1
ATOM 851 O O . ALA A 1 104 ? 8.940 8.018 -14.461 1.00 96.94 104 ALA A O 1
ATOM 852 N N . ASN A 1 105 ? 7.720 9.708 -13.625 1.00 97.50 105 ASN A N 1
ATOM 853 C CA . ASN A 1 105 ? 7.964 10.609 -14.752 1.00 97.50 105 ASN A CA 1
ATOM 854 C C . ASN A 1 105 ? 9.451 10.958 -14.886 1.00 97.50 105 ASN A C 1
ATOM 856 O O . ASN A 1 105 ? 9.991 10.892 -15.983 1.00 97.50 105 ASN A O 1
ATOM 860 N N . ALA A 1 106 ? 10.132 11.254 -13.774 1.00 97.12 106 ALA A N 1
ATOM 861 C CA . ALA A 1 106 ? 11.567 11.534 -13.798 1.00 97.12 106 ALA A CA 1
ATOM 862 C C . ALA A 1 106 ? 12.385 10.340 -14.324 1.00 97.12 106 ALA A C 1
ATOM 864 O O . ALA A 1 106 ? 13.308 10.527 -15.115 1.00 97.12 106 ALA A O 1
ATOM 865 N N . LEU A 1 107 ? 12.020 9.117 -13.924 1.00 97.00 107 LEU A N 1
ATOM 866 C CA . LEU A 1 107 ? 12.639 7.895 -14.438 1.00 97.00 107 LEU A CA 1
ATOM 867 C C . LEU A 1 107 ? 12.371 7.715 -15.939 1.00 97.00 107 LEU A C 1
ATOM 869 O O . LEU A 1 107 ? 13.270 7.333 -16.684 1.00 97.00 107 LEU A O 1
ATOM 873 N N . MET A 1 108 ? 11.149 8.001 -16.391 1.00 96.62 108 MET A N 1
ATOM 874 C CA . MET A 1 108 ? 10.776 7.899 -17.801 1.00 96.62 108 MET A CA 1
ATOM 875 C C . MET A 1 108 ? 11.579 8.881 -18.665 1.00 96.62 108 MET A C 1
ATOM 877 O O . MET A 1 108 ? 12.113 8.480 -19.698 1.00 96.62 108 MET A O 1
ATOM 881 N N . ASP A 1 109 ? 11.758 10.120 -18.200 1.00 96.75 109 ASP A N 1
ATOM 882 C CA . ASP A 1 109 ? 12.587 11.128 -18.872 1.00 96.75 109 ASP A CA 1
ATOM 883 C C . ASP A 1 109 ? 14.063 10.696 -18.966 1.00 96.75 109 ASP A C 1
ATOM 885 O O . ASP A 1 109 ? 14.739 10.953 -19.966 1.00 96.75 109 ASP A O 1
ATOM 889 N N . GLU A 1 110 ? 14.598 10.055 -17.923 1.00 96.31 110 GLU A N 1
ATOM 890 C CA . GLU A 1 110 ? 15.968 9.527 -17.912 1.00 96.31 110 GLU A CA 1
ATOM 891 C C . GLU A 1 110 ? 16.132 8.352 -18.888 1.00 96.31 110 GLU A C 1
ATOM 893 O O . GLU A 1 110 ? 17.096 8.302 -19.662 1.00 96.31 110 GLU A O 1
ATOM 898 N N . MET A 1 111 ? 15.155 7.442 -18.918 1.00 94.75 111 MET A N 1
ATOM 899 C CA . MET A 1 111 ? 15.125 6.339 -19.877 1.00 94.75 111 MET A CA 1
ATOM 900 C C . MET A 1 111 ? 15.041 6.848 -21.316 1.00 94.75 111 MET A C 1
ATOM 902 O O . MET A 1 111 ? 15.801 6.391 -22.168 1.00 94.75 111 MET A O 1
ATOM 906 N N . GLU A 1 112 ? 14.194 7.841 -21.590 1.00 95.69 112 GLU A N 1
ATOM 907 C CA . GLU A 1 112 ? 14.063 8.432 -22.923 1.00 95.69 112 GLU A CA 1
ATOM 908 C C . GLU A 1 112 ? 15.381 9.073 -23.390 1.00 95.69 112 GLU A C 1
ATOM 910 O O . GLU A 1 112 ? 15.807 8.878 -24.532 1.00 95.69 112 GLU A O 1
ATOM 915 N N . LYS A 1 113 ? 16.084 9.785 -22.498 1.00 95.12 113 LYS A N 1
ATOM 916 C CA . LYS A 1 113 ? 17.423 10.333 -22.785 1.00 95.12 113 LYS A CA 1
ATOM 917 C C . LYS A 1 113 ? 18.453 9.252 -23.096 1.00 95.12 113 LYS A C 1
ATOM 919 O O . LYS A 1 113 ? 19.368 9.513 -23.872 1.00 95.12 113 LYS A O 1
ATOM 924 N N . THR A 1 114 ? 18.310 8.069 -22.507 1.00 94.56 114 THR A N 1
ATOM 925 C CA . THR A 1 114 ? 19.213 6.933 -22.732 1.00 94.56 114 THR A CA 1
ATOM 926 C C . THR A 1 114 ? 18.902 6.202 -24.039 1.00 94.56 114 THR A C 1
ATOM 928 O O . THR A 1 114 ? 19.819 5.783 -24.738 1.00 94.56 114 THR A O 1
ATOM 931 N N . ILE A 1 115 ? 17.625 6.080 -24.408 1.00 94.50 115 ILE A N 1
ATOM 932 C CA . ILE A 1 115 ? 17.189 5.372 -25.621 1.00 94.50 115 ILE A CA 1
ATOM 933 C C . ILE A 1 115 ? 17.516 6.169 -26.890 1.00 94.50 115 ILE A C 1
ATOM 935 O O . ILE A 1 115 ? 18.041 5.601 -27.845 1.00 94.50 115 ILE A O 1
ATOM 939 N N . LYS A 1 116 ? 17.295 7.490 -26.889 1.00 95.19 116 LYS A N 1
ATOM 940 C CA . LYS A 1 116 ? 17.548 8.368 -28.050 1.00 95.19 116 LYS A CA 1
ATOM 941 C C . LYS A 1 116 ? 18.923 8.192 -28.725 1.00 95.19 116 LYS A C 1
ATOM 943 O O . LYS A 1 116 ? 18.963 8.083 -29.951 1.00 95.19 116 LYS A O 1
ATOM 948 N N . PRO A 1 117 ? 20.064 8.188 -28.006 1.00 94.81 117 PRO A N 1
ATOM 949 C CA . PRO A 1 117 ? 21.366 7.982 -28.638 1.00 94.81 117 PRO A CA 1
ATOM 950 C C . PRO A 1 117 ? 21.536 6.564 -29.194 1.00 94.81 117 PRO A C 1
ATOM 952 O O . PRO A 1 117 ? 22.149 6.418 -30.246 1.00 94.81 117 PRO A O 1
ATOM 955 N N . ILE A 1 118 ? 20.962 5.545 -28.544 1.00 94.50 118 ILE A N 1
ATOM 956 C CA . ILE A 1 118 ? 21.012 4.152 -29.018 1.00 94.50 118 ILE A CA 1
ATOM 957 C C . ILE A 1 118 ? 20.234 4.013 -30.332 1.00 94.50 118 ILE A C 1
ATOM 959 O O . ILE A 1 118 ? 20.732 3.419 -31.284 1.00 94.50 118 ILE A O 1
ATOM 963 N N . GLU A 1 119 ? 19.040 4.605 -30.427 1.00 94.56 119 GLU A N 1
ATOM 964 C CA . GLU A 1 119 ? 18.261 4.627 -31.674 1.00 94.56 119 GLU A CA 1
ATOM 965 C C . GLU A 1 119 ? 19.025 5.318 -32.808 1.00 94.56 119 GLU A C 1
ATOM 967 O O . GLU A 1 119 ? 19.036 4.837 -33.945 1.00 94.56 119 GLU A O 1
ATOM 972 N N . LYS A 1 120 ? 19.716 6.421 -32.494 1.00 95.38 120 LYS A N 1
ATOM 973 C CA . LYS A 1 120 ? 20.569 7.119 -33.457 1.00 95.38 120 LYS A CA 1
ATOM 974 C C . LYS A 1 120 ? 21.732 6.239 -33.924 1.00 95.38 120 LYS A C 1
ATOM 976 O O . LYS A 1 120 ? 21.974 6.152 -35.124 1.00 95.38 120 LYS A O 1
ATOM 981 N N . GLU A 1 121 ? 22.418 5.565 -33.003 1.00 95.50 121 GLU A N 1
ATOM 982 C CA . GLU A 1 121 ? 23.527 4.662 -33.325 1.00 95.50 121 GLU A CA 1
ATOM 983 C C . GLU A 1 121 ? 23.066 3.493 -34.207 1.00 95.50 121 GLU A C 1
ATOM 985 O O . GLU A 1 121 ? 23.713 3.182 -35.207 1.00 95.50 121 GLU A O 1
ATOM 990 N N . ILE A 1 122 ? 21.905 2.901 -33.908 1.00 94.50 122 ILE A N 1
ATOM 991 C CA . ILE A 1 122 ? 21.293 1.862 -34.748 1.00 94.50 122 ILE A CA 1
ATOM 992 C C . ILE A 1 122 ? 21.034 2.395 -36.161 1.00 94.50 122 ILE A C 1
ATOM 994 O O . ILE A 1 122 ? 21.381 1.728 -37.136 1.00 94.50 122 ILE A O 1
ATOM 998 N N . SER A 1 123 ? 20.467 3.598 -36.292 1.00 95.56 123 SER A N 1
ATOM 999 C CA . SER A 1 123 ? 20.218 4.213 -37.601 1.00 95.56 123 SER A CA 1
ATOM 1000 C C . SER A 1 123 ? 21.511 4.419 -38.399 1.00 95.56 123 SER A C 1
ATOM 1002 O O . SER A 1 123 ? 21.552 4.113 -39.590 1.00 95.56 123 SER A O 1
ATOM 1004 N N . GLU A 1 124 ? 22.575 4.906 -37.756 1.00 96.00 124 GLU A N 1
ATOM 1005 C CA . GLU A 1 124 ? 23.882 5.115 -38.396 1.00 96.00 124 GLU A CA 1
ATOM 1006 C C . GLU A 1 124 ? 24.538 3.788 -38.817 1.00 96.00 124 GLU A C 1
ATOM 1008 O O . GLU A 1 124 ? 25.156 3.698 -39.881 1.00 96.00 124 GLU A O 1
ATOM 1013 N N . LEU A 1 125 ? 24.410 2.738 -38.000 1.00 94.31 125 LEU A N 1
ATOM 1014 C CA . LEU A 1 125 ? 24.917 1.403 -38.327 1.00 94.31 125 LEU A CA 1
ATOM 1015 C C . LEU A 1 125 ? 24.155 0.775 -39.499 1.00 94.31 125 LEU A C 1
ATOM 1017 O O . LEU A 1 125 ? 24.786 0.203 -40.387 1.00 94.31 125 LEU A O 1
ATOM 1021 N N . LEU A 1 126 ? 22.829 0.923 -39.547 1.00 93.88 126 LEU A N 1
ATOM 1022 C CA . LEU A 1 126 ? 22.012 0.450 -40.669 1.00 93.88 126 LEU A CA 1
ATOM 1023 C C . LEU A 1 126 ? 22.387 1.146 -41.984 1.00 93.88 126 LEU A C 1
ATOM 1025 O O . LEU A 1 126 ? 22.483 0.491 -43.022 1.00 93.88 126 LEU A O 1
ATOM 1029 N N . GLU A 1 127 ? 22.660 2.452 -41.949 1.00 94.75 127 GLU A N 1
ATOM 1030 C CA . GLU A 1 127 ? 23.132 3.187 -43.127 1.00 94.75 127 GLU A CA 1
ATOM 1031 C C . GLU A 1 127 ? 24.510 2.689 -43.594 1.00 94.75 127 GLU A C 1
ATOM 1033 O O . GLU A 1 127 ? 24.725 2.470 -44.789 1.00 94.75 127 GLU A O 1
ATOM 1038 N N . LYS A 1 128 ? 25.435 2.433 -42.659 1.00 93.75 128 LYS A N 1
ATOM 1039 C CA . LYS A 1 128 ? 26.751 1.854 -42.975 1.00 93.75 128 LYS A CA 1
ATOM 1040 C C . LYS A 1 128 ? 26.640 0.470 -43.610 1.00 93.75 128 LYS A C 1
ATOM 1042 O O . LYS A 1 128 ? 27.349 0.219 -44.581 1.00 93.75 128 LYS A O 1
ATOM 1047 N N . ILE A 1 129 ? 25.759 -0.395 -43.103 1.00 92.25 129 ILE A N 1
ATOM 1048 C CA . ILE A 1 129 ? 25.517 -1.730 -43.674 1.00 92.25 129 ILE A CA 1
ATOM 1049 C C . ILE A 1 129 ? 25.042 -1.600 -45.123 1.00 92.25 129 ILE A C 1
ATOM 1051 O O . ILE A 1 129 ? 25.655 -2.179 -46.016 1.00 92.25 129 ILE A O 1
ATOM 1055 N N . LYS A 1 130 ? 24.035 -0.759 -45.378 1.00 94.44 130 LYS A N 1
ATOM 1056 C CA . LYS A 1 130 ? 23.516 -0.522 -46.733 1.00 94.44 130 LYS A CA 1
ATOM 1057 C C . LYS A 1 130 ? 24.596 -0.011 -47.693 1.00 94.44 130 LYS A C 1
ATOM 1059 O O . LYS A 1 130 ? 24.663 -0.421 -48.850 1.00 94.44 130 LYS A O 1
ATOM 1064 N N . ASN A 1 131 ? 25.461 0.884 -47.219 1.00 91.94 131 ASN A N 1
ATOM 1065 C CA . ASN A 1 131 ? 26.573 1.387 -48.021 1.00 91.94 131 ASN A CA 1
ATOM 1066 C C . ASN A 1 131 ? 27.608 0.288 -48.320 1.00 91.94 131 ASN A C 1
ATOM 1068 O O . ASN A 1 131 ? 28.135 0.241 -49.430 1.00 91.94 131 ASN A O 1
ATOM 1072 N N . MET A 1 132 ? 27.890 -0.607 -47.365 1.00 89.94 132 MET A N 1
ATOM 1073 C CA . MET A 1 132 ? 28.788 -1.749 -47.576 1.00 89.94 132 MET A CA 1
ATOM 1074 C C . MET A 1 132 ? 28.228 -2.750 -48.591 1.00 89.94 132 MET A C 1
ATOM 1076 O O . MET A 1 132 ? 28.978 -3.184 -49.463 1.00 89.94 132 MET A O 1
ATOM 1080 N N . GLU A 1 133 ? 26.928 -3.052 -48.537 1.00 92.62 133 GLU A N 1
ATOM 1081 C CA . GLU A 1 133 ? 26.257 -3.909 -49.527 1.00 92.62 133 GLU A CA 1
ATOM 1082 C C . GLU A 1 133 ? 26.442 -3.359 -50.951 1.00 92.62 133 GLU A C 1
ATOM 1084 O O . GLU A 1 133 ? 26.817 -4.090 -51.867 1.00 92.62 133 GLU A O 1
ATOM 1089 N N . HIS A 1 134 ? 26.292 -2.043 -51.134 1.00 89.31 134 HIS A N 1
ATOM 1090 C CA . HIS A 1 134 ? 26.509 -1.411 -52.436 1.00 89.31 134 HIS A CA 1
ATOM 1091 C C . HIS A 1 134 ? 27.972 -1.489 -52.915 1.00 89.31 134 HIS A C 1
ATOM 1093 O O . HIS A 1 134 ? 28.245 -1.693 -54.100 1.00 89.31 134 HIS A O 1
ATOM 1099 N N . VAL A 1 135 ? 28.940 -1.352 -52.003 1.00 88.69 135 VAL A N 1
ATOM 1100 C CA . VAL A 1 135 ? 30.368 -1.515 -52.332 1.00 88.69 135 VAL A CA 1
ATOM 1101 C C . VAL A 1 135 ? 30.674 -2.953 -52.758 1.00 88.69 135 VAL A C 1
ATOM 1103 O O . VAL A 1 135 ? 31.465 -3.171 -53.684 1.00 88.69 135 VAL A O 1
ATOM 1106 N N . GLU A 1 136 ? 30.048 -3.939 -52.119 1.00 91.75 136 GLU A N 1
ATOM 1107 C CA . GLU A 1 136 ? 30.204 -5.347 -52.475 1.00 91.75 136 GLU A CA 1
ATOM 1108 C C . GLU A 1 136 ? 29.661 -5.638 -53.884 1.00 91.75 136 GLU A C 1
ATOM 1110 O O . GLU A 1 136 ? 30.361 -6.260 -54.689 1.00 91.75 136 GLU A O 1
ATOM 1115 N N . GLU A 1 137 ? 28.496 -5.088 -54.245 1.00 91.50 137 GLU A N 1
ATOM 1116 C CA . GLU A 1 137 ? 27.947 -5.172 -55.607 1.00 91.50 137 GLU A CA 1
ATOM 1117 C C . GLU A 1 137 ? 28.914 -4.612 -56.661 1.00 91.50 137 GLU A C 1
ATOM 1119 O O . GLU A 1 137 ? 29.198 -5.268 -57.669 1.00 91.50 137 GLU A O 1
ATOM 1124 N N . ILE A 1 138 ? 29.467 -3.415 -56.429 1.00 87.88 138 ILE A N 1
ATOM 1125 C CA . ILE A 1 138 ? 30.448 -2.797 -57.337 1.00 87.88 138 ILE A CA 1
ATOM 1126 C C . ILE A 1 138 ? 31.691 -3.685 -57.458 1.00 87.88 138 ILE A C 1
ATOM 1128 O O . ILE A 1 138 ? 32.213 -3.889 -58.556 1.00 87.88 138 ILE A O 1
ATOM 1132 N N . THR A 1 139 ? 32.158 -4.253 -56.346 1.00 89.19 139 THR A N 1
ATOM 1133 C CA . THR A 1 139 ? 33.334 -5.133 -56.329 1.00 89.19 139 THR A CA 1
ATOM 1134 C C . THR A 1 139 ? 33.102 -6.386 -57.173 1.00 89.19 139 THR A C 1
ATOM 1136 O O . THR A 1 139 ? 33.974 -6.770 -57.962 1.00 89.19 139 THR A O 1
ATOM 1139 N N . GLN A 1 140 ? 31.911 -6.986 -57.088 1.00 92.31 140 GLN A N 1
ATOM 1140 C CA . GLN A 1 140 ? 31.532 -8.111 -57.944 1.00 92.31 140 GLN A CA 1
ATOM 1141 C C . GLN A 1 140 ? 31.469 -7.716 -59.425 1.00 92.31 140 GLN A C 1
ATOM 1143 O O . GLN A 1 140 ? 31.971 -8.453 -60.278 1.00 92.31 140 GLN A O 1
ATOM 1148 N N . GLN A 1 141 ? 30.927 -6.538 -59.750 1.00 90.38 141 GLN A N 1
ATOM 1149 C CA . GLN A 1 141 ? 30.911 -6.032 -61.127 1.00 90.38 141 GLN A CA 1
ATOM 1150 C C . GLN A 1 141 ? 32.327 -5.814 -61.676 1.00 90.38 141 GLN A C 1
ATOM 1152 O O . GLN A 1 141 ? 32.616 -6.202 -62.810 1.00 90.38 141 GLN A O 1
ATOM 1157 N N . VAL A 1 142 ? 33.236 -5.255 -60.872 1.00 88.75 142 VAL A N 1
ATOM 1158 C CA . VAL A 1 142 ? 34.648 -5.081 -61.244 1.00 88.75 142 VAL A CA 1
ATOM 1159 C C . VAL A 1 142 ? 35.311 -6.431 -61.505 1.00 88.75 142 VAL A C 1
ATOM 1161 O O . VAL A 1 142 ? 36.023 -6.577 -62.501 1.00 88.75 142 VAL A O 1
ATOM 1164 N N . LEU A 1 143 ? 35.075 -7.432 -60.652 1.00 91.56 143 LEU A N 1
ATOM 1165 C CA . LEU A 1 143 ? 35.617 -8.777 -60.848 1.00 91.56 143 LEU A CA 1
ATOM 1166 C C . LEU A 1 143 ? 35.086 -9.415 -62.139 1.00 91.56 143 LEU A C 1
ATOM 1168 O O . LEU A 1 143 ? 35.858 -9.978 -62.915 1.00 91.56 143 LEU A O 1
ATOM 1172 N N . HIS A 1 144 ? 33.789 -9.269 -62.413 1.00 91.62 144 HIS A N 1
ATOM 1173 C CA . HIS A 1 144 ? 33.173 -9.746 -63.651 1.00 91.62 144 HIS A CA 1
ATOM 1174 C C . HIS A 1 144 ? 33.780 -9.091 -64.894 1.00 91.62 144 HIS A C 1
ATOM 1176 O O . HIS A 1 144 ? 34.113 -9.776 -65.863 1.00 91.62 144 HIS A O 1
ATOM 1182 N N . LEU A 1 145 ? 33.978 -7.771 -64.865 1.00 87.12 145 LEU A N 1
ATOM 1183 C CA . LEU A 1 145 ? 34.619 -7.033 -65.956 1.00 87.12 145 LEU A CA 1
ATOM 1184 C C . LEU A 1 145 ? 36.082 -7.450 -66.148 1.00 87.12 145 LEU A C 1
ATOM 1186 O O . LEU A 1 145 ? 36.509 -7.631 -67.287 1.00 87.12 145 LEU A O 1
ATOM 1190 N N . LYS A 1 146 ? 36.834 -7.674 -65.063 1.00 88.06 146 LYS A N 1
ATOM 1191 C CA . LYS A 1 146 ? 38.205 -8.208 -65.128 1.00 88.06 146 LYS A CA 1
ATOM 1192 C C . LYS A 1 146 ? 38.246 -9.594 -65.762 1.00 88.06 146 LYS A C 1
ATOM 1194 O O . LYS A 1 146 ? 39.086 -9.835 -66.624 1.00 88.06 146 LYS A O 1
ATOM 1199 N N . ASN A 1 147 ? 37.323 -10.478 -65.388 1.00 86.94 147 ASN A N 1
ATOM 1200 C CA . ASN A 1 147 ? 37.218 -11.802 -65.994 1.00 86.94 147 ASN A CA 1
ATOM 1201 C C . ASN A 1 147 ? 36.909 -11.691 -67.491 1.00 86.94 147 ASN A C 1
ATOM 1203 O O . ASN A 1 147 ? 37.604 -12.302 -68.296 1.00 86.94 147 ASN A O 1
ATOM 1207 N N . LYS A 1 148 ? 35.930 -10.866 -67.890 1.00 85.75 148 LYS A N 1
ATOM 1208 C CA . LYS A 1 148 ? 35.632 -10.606 -69.310 1.00 85.75 148 LYS A CA 1
ATOM 1209 C C . LYS A 1 148 ? 36.843 -10.070 -70.077 1.00 85.75 148 LYS A C 1
ATOM 1211 O O . LYS A 1 148 ? 37.086 -10.513 -71.195 1.00 85.75 148 LYS A O 1
ATOM 1216 N N . LEU A 1 149 ? 37.607 -9.154 -69.479 1.00 84.62 149 LEU A N 1
ATOM 1217 C CA . LEU A 1 149 ? 38.831 -8.621 -70.075 1.00 84.62 149 LEU A CA 1
ATOM 1218 C C . LEU A 1 149 ? 39.885 -9.720 -70.269 1.00 84.62 149 LEU A C 1
ATOM 1220 O O . LEU A 1 149 ? 40.433 -9.845 -71.360 1.00 84.62 149 LEU A O 1
ATOM 1224 N N . ALA A 1 150 ? 40.129 -10.544 -69.247 1.00 85.38 150 ALA A N 1
ATOM 1225 C CA . ALA A 1 150 ? 41.070 -11.660 -69.327 1.00 85.38 150 ALA A CA 1
ATOM 1226 C C . ALA A 1 150 ? 40.660 -12.684 -70.401 1.00 85.38 150 ALA A C 1
ATOM 1228 O O . ALA A 1 150 ? 41.500 -13.134 -71.177 1.00 85.38 150 ALA A O 1
ATOM 1229 N N . TRP A 1 151 ? 39.364 -12.996 -70.502 1.00 82.88 151 TRP A N 1
ATOM 1230 C CA . TRP A 1 151 ? 38.827 -13.853 -71.562 1.00 82.88 151 TRP A CA 1
ATOM 1231 C C . TRP A 1 151 ? 38.991 -13.240 -72.955 1.00 82.88 151 TRP A C 1
ATOM 1233 O O . TRP A 1 151 ? 39.361 -13.953 -73.882 1.00 82.88 151 TRP A O 1
ATOM 1243 N N . SER A 1 152 ? 38.775 -11.930 -73.108 1.00 81.31 152 SER A N 1
ATOM 1244 C CA . SER A 1 152 ? 39.004 -11.227 -74.378 1.00 81.31 152 SER A CA 1
ATOM 1245 C C . SER A 1 152 ? 40.466 -11.300 -74.821 1.00 81.31 152 SER A C 1
ATOM 1247 O O . SER A 1 152 ? 40.729 -11.472 -76.004 1.00 81.31 152 SER A O 1
ATOM 1249 N N . TRP A 1 153 ? 41.409 -11.200 -73.882 1.00 76.81 153 TRP A N 1
ATOM 1250 C CA . TRP A 1 153 ? 42.842 -11.326 -74.164 1.00 76.81 153 TRP A CA 1
ATOM 1251 C C . TRP A 1 153 ? 43.248 -12.754 -74.553 1.00 76.81 153 TRP A C 1
ATOM 1253 O O . TRP A 1 153 ? 44.110 -12.934 -75.407 1.00 76.81 153 TRP A O 1
ATOM 1263 N N . LEU A 1 154 ? 42.628 -13.772 -73.950 1.00 75.62 154 LEU A N 1
ATOM 1264 C CA . LEU A 1 154 ? 42.877 -15.186 -74.262 1.00 75.62 154 LEU A CA 1
ATOM 1265 C C . LEU A 1 154 ? 42.258 -15.634 -75.595 1.00 75.62 154 LEU A C 1
ATOM 1267 O O . LEU A 1 154 ? 42.841 -16.470 -76.279 1.00 75.62 154 LEU A O 1
ATOM 1271 N N . MET A 1 155 ? 41.084 -15.106 -75.952 1.00 66.31 155 MET A N 1
ATOM 1272 C CA . MET A 1 155 ? 40.311 -15.542 -77.125 1.00 66.31 155 MET A CA 1
ATOM 1273 C C . MET A 1 155 ? 40.666 -14.809 -78.426 1.00 66.31 155 MET A C 1
ATOM 1275 O O . MET A 1 155 ? 40.082 -15.134 -79.453 1.00 66.31 155 MET A O 1
ATOM 1279 N N . GLY A 1 156 ? 41.620 -13.871 -78.402 1.00 59.16 156 GLY A N 1
ATOM 1280 C CA . GLY A 1 156 ? 42.235 -13.295 -79.600 1.00 59.16 156 GLY A CA 1
ATOM 1281 C C . GLY A 1 156 ? 41.252 -12.694 -80.610 1.00 59.16 156 GLY A C 1
ATOM 1282 O O . GLY A 1 156 ? 40.955 -13.306 -81.635 1.00 59.16 156 GLY A O 1
ATOM 1283 N N . ILE A 1 157 ? 40.827 -11.456 -80.350 1.00 47.78 157 ILE A N 1
ATOM 1284 C CA . ILE A 1 157 ? 40.778 -10.427 -81.400 1.00 47.78 157 ILE A CA 1
ATOM 1285 C C . ILE A 1 157 ? 41.940 -9.481 -81.124 1.00 47.78 157 ILE A C 1
ATOM 1287 O O . ILE A 1 157 ? 42.082 -9.093 -79.941 1.00 47.78 157 ILE A O 1
#

Foldseek 3Di:
DDDPCVQAPPDKDWDWDDDPVDIWIFIHHPVRHTDDRDPVSVVVVCVVVVPDPQQCVNPPDPVNVVCCVPVPDVVSVVVNVCSNVCVVVVVVVVVVVVVVVVVVVVVVVVVVVVVVVVVVVVVVVVVVVVVVVVVVVVVVVVVVVVVVVVVDVVVDD

pLDDT: mean 89.61, std 7.98, range [47.78, 97.88]

Secondary structure (DSSP, 8-state):
--SSHHHHTT--EEEEEE-SS-EEEEEE-TT--EEE--HHHHHHHHHHTT--SS-TTTS--HHHHHHHHH--SHHHHHHHHHHHTTHHHHHHHHHHHHHHHHHHHHHHHHHHHHHHHHHHHHHHHHHHHHHHHHHHHHHHHHHHHHHHHHHHHHTT-

Sequence (157 aa):
DAFKPEIYGDTLIIERRISDSTSLTVLKDHQGRKISSRREELRQLVEHYNIDVENPCVIMSQDKSREFLHSGNDKDKFKFFYKATLLQQVDDLLQSIGIKLKSANALMDEMEKTIKPIEKEISELLEKIKNMEHVEEITQQVLHLKNKLAWSWLMGI

Radius of gyration: 38.08 Å; chains: 1; bounding box: 61×51×113 Å